Protein AF-A0A7S1A833-F1 (afdb_monomer)

Secondary structure (DSSP, 8-state):
----SEEEEEEEEHHHHTS--GGGSPPPHHHHGGGPEEEEEEHHHHHTTTTTTEEEEE---SSSS-S-SSSHHHHHHHHHHHH-TT--EEE-HHHHS--SS--HHHHHHHHHHTTTHHHHHHHSEEEE---TTGGG-HHHHHHHHHHT-----PPPPS--

Radius of gyration: 16.07 Å; Cα contacts (8 Å, |Δi|>4): 226; chains: 1; bounding box: 31×37×58 Å

Mean predicted aligned error: 5.63 Å

Solvent-accessible surface area (backbone atoms only — not comparable to full-atom values): 9385 Å² total; per-residue (Å²): 132,85,68,73,69,54,44,77,44,42,26,40,40,46,72,63,73,73,52,92,42,87,85,60,19,80,58,47,12,86,78,41,53,92,67,41,46,77,42,80,42,31,70,63,40,44,70,69,50,74,37,77,39,34,34,35,52,46,58,59,66,72,43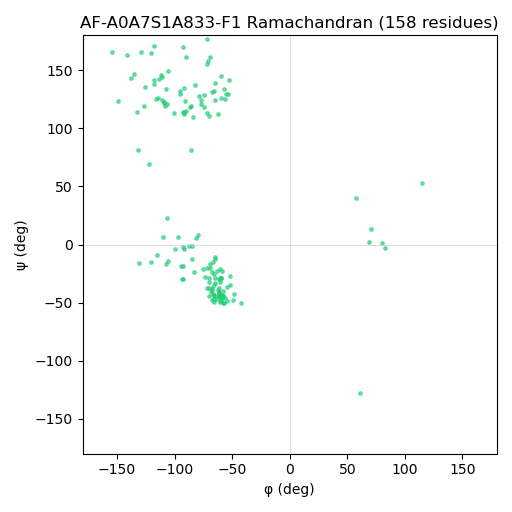,99,90,43,50,45,82,79,15,61,57,49,53,51,51,51,58,50,43,75,76,34,78,70,49,51,29,35,37,41,64,60,47,44,32,69,56,90,86,61,57,73,68,43,46,54,49,40,64,55,44,68,75,48,52,67,53,48,33,37,40,32,47,62,47,71,60,82,53,100,62,34,82,80,35,68,64,43,49,51,43,51,51,33,51,78,42,80,79,80,84,71,75,78,74,92,84,129

Sequence (160 aa):
VRLSDSMDVLLIPREVVFRDFPGGCLPRFQEIKEYLEVRNVTASDIVNQTFNDVVVVSHRWLSPDNPDVTGEQLAAIRSFLIKNEWVEFIWFDFCSLPQGERNLAETTYFHAALKFVNLLYLHAHVLILLDAKYQTRFWCLYETFLATHKFNGALVPEGS

Organism: Noctiluca scintillans (NCBI:txid2966)

pLDDT: mean 88.07, std 12.53, range [30.59, 98.25]

Structure (mmCIF, N/CA/C/O backbone):
data_AF-A0A7S1A833-F1
#
_entry.id   AF-A0A7S1A833-F1
#
loop_
_atom_site.group_PDB
_atom_site.id
_atom_site.type_symbol
_atom_site.label_atom_id
_atom_site.label_alt_id
_atom_site.label_comp_id
_atom_site.label_asym_id
_atom_site.label_entity_id
_atom_site.label_seq_id
_atom_site.pdbx_PDB_ins_code
_atom_site.Cartn_x
_atom_site.Cartn_y
_atom_site.Cartn_z
_atom_site.occupancy
_atom_site.B_iso_or_equiv
_atom_site.auth_seq_id
_atom_site.auth_comp_id
_atom_site.auth_asym_id
_atom_site.auth_atom_id
_atom_site.pdbx_PDB_model_num
ATOM 1 N N . VAL A 1 1 ? -0.355 18.014 21.329 1.00 34.16 1 VAL A N 1
ATOM 2 C CA . VAL A 1 1 ? -0.348 18.179 19.857 1.00 34.16 1 VAL A CA 1
ATOM 3 C C . VAL A 1 1 ? -1.617 17.525 19.344 1.00 34.16 1 VAL A C 1
ATOM 5 O O . VAL A 1 1 ? -1.740 16.322 19.516 1.00 34.16 1 VAL A O 1
ATOM 8 N N . ARG A 1 2 ? -2.605 18.289 18.861 1.00 30.59 2 ARG A N 1
ATOM 9 C CA . ARG A 1 2 ? -3.781 17.684 18.216 1.00 30.59 2 ARG A CA 1
ATOM 10 C C . ARG A 1 2 ? -3.301 17.151 16.867 1.00 30.59 2 ARG A C 1
ATOM 12 O O . ARG A 1 2 ? -2.830 17.940 16.051 1.00 30.59 2 ARG A O 1
ATOM 19 N N . LEU A 1 3 ? -3.300 15.830 16.699 1.00 43.34 3 LEU A N 1
ATOM 20 C CA . LEU A 1 3 ? -3.205 15.218 15.373 1.00 43.34 3 LEU A CA 1
ATOM 21 C C . LEU A 1 3 ? -4.317 15.848 14.520 1.00 43.34 3 LEU A C 1
ATOM 23 O O . LEU A 1 3 ? -5.381 16.147 15.059 1.00 43.34 3 LEU A O 1
ATOM 27 N N . SER A 1 4 ? -4.078 16.127 13.236 1.00 51.25 4 SER A N 1
ATOM 28 C CA . SER A 1 4 ? -5.212 16.401 12.351 1.00 51.25 4 SER A CA 1
ATOM 29 C C . SER A 1 4 ? -6.133 15.190 12.451 1.00 51.25 4 SER A C 1
ATOM 31 O O . SER A 1 4 ? -5.659 14.062 12.317 1.00 51.25 4 SER A O 1
ATOM 33 N N . ASP A 1 5 ? -7.404 15.414 12.778 1.00 68.56 5 ASP A N 1
ATOM 34 C CA . ASP A 1 5 ? -8.305 14.332 13.192 1.00 68.56 5 ASP A CA 1
ATOM 35 C C . ASP A 1 5 ? -8.577 13.317 12.071 1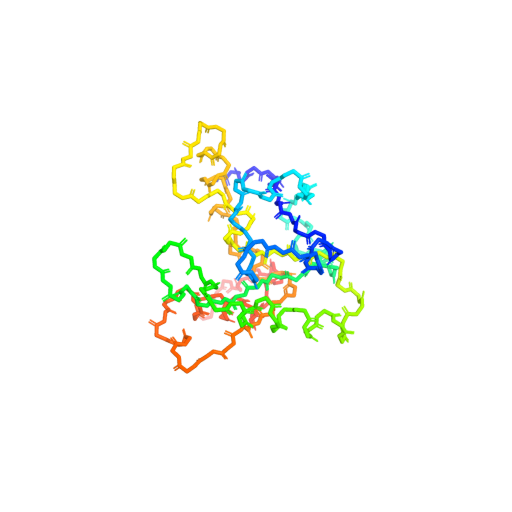.00 68.56 5 ASP A C 1
ATOM 37 O O . ASP A 1 5 ? -9.094 12.237 12.348 1.00 68.56 5 ASP A O 1
ATOM 41 N N . SER A 1 6 ? -8.171 13.621 10.833 1.00 75.56 6 SER A N 1
ATOM 42 C CA . SER A 1 6 ? -8.171 12.692 9.712 1.00 75.56 6 SER A CA 1
ATOM 43 C C . SER A 1 6 ? -6.959 12.829 8.786 1.00 75.56 6 SER A C 1
ATOM 45 O O . SER A 1 6 ? -6.231 13.830 8.802 1.00 75.56 6 SER A O 1
ATOM 47 N N . MET A 1 7 ? -6.751 11.793 7.975 1.00 84.31 7 MET A N 1
ATOM 48 C CA . MET A 1 7 ? -5.781 11.725 6.891 1.00 84.31 7 MET A CA 1
ATOM 49 C C . MET A 1 7 ? -6.404 11.052 5.669 1.00 84.31 7 MET A C 1
ATOM 51 O O . MET A 1 7 ? -7.098 10.049 5.788 1.00 84.31 7 MET A O 1
ATOM 55 N N . ASP A 1 8 ? -6.050 11.538 4.487 1.00 90.81 8 ASP A N 1
ATOM 56 C CA . ASP A 1 8 ? -6.352 10.859 3.233 1.00 90.81 8 ASP A CA 1
ATOM 57 C C . ASP A 1 8 ? -5.394 9.684 2.994 1.00 90.81 8 ASP A C 1
ATOM 59 O O . ASP A 1 8 ? -4.172 9.832 2.922 1.00 90.81 8 ASP A O 1
ATOM 63 N N . VAL A 1 9 ? -5.949 8.488 2.859 1.00 92.31 9 VAL A N 1
ATOM 64 C CA . VAL A 1 9 ? -5.225 7.272 2.499 1.00 92.31 9 VAL A CA 1
ATOM 65 C C . VAL A 1 9 ? -5.611 6.919 1.073 1.00 92.31 9 VAL A C 1
ATOM 67 O O . VAL A 1 9 ? -6.785 6.693 0.790 1.00 92.31 9 VAL A O 1
ATOM 70 N N . LEU A 1 10 ? -4.628 6.890 0.171 1.00 96.06 10 LEU A N 1
ATOM 71 C CA . LEU A 1 10 ? -4.852 6.462 -1.205 1.00 96.06 10 LEU A CA 1
ATOM 72 C C . LEU A 1 10 ? -4.710 4.946 -1.311 1.00 96.06 10 LEU A C 1
ATOM 74 O O . LEU A 1 10 ? -3.651 4.376 -1.031 1.00 96.06 10 LEU A O 1
ATOM 78 N N . LEU A 1 11 ? -5.802 4.305 -1.701 1.00 96.81 11 LEU A N 1
ATOM 79 C CA . LEU A 1 11 ? -5.958 2.863 -1.768 1.00 96.81 11 LEU A CA 1
ATOM 80 C C . LEU A 1 11 ? -6.068 2.414 -3.222 1.00 96.81 11 LEU A C 1
ATOM 82 O O . LEU A 1 11 ? -6.631 3.114 -4.059 1.00 96.81 11 LEU A O 1
ATOM 86 N N . ILE A 1 12 ? -5.530 1.235 -3.508 1.00 98.06 12 ILE A N 1
ATOM 87 C CA . ILE A 1 12 ? -5.649 0.560 -4.795 1.00 98.06 12 ILE A CA 1
ATOM 88 C C . ILE A 1 12 ? -6.905 -0.315 -4.728 1.00 98.06 12 ILE A C 1
ATOM 90 O O . ILE A 1 12 ? -6.919 -1.266 -3.938 1.00 98.06 12 ILE A O 1
ATOM 94 N N . PRO A 1 13 ? -7.944 -0.044 -5.533 1.00 98.06 13 PRO A N 1
ATOM 95 C CA . PRO A 1 13 ? -9.091 -0.935 -5.631 1.00 98.06 13 PRO A CA 1
ATOM 96 C C . PRO A 1 13 ? -8.674 -2.328 -6.107 1.00 98.06 13 PRO A C 1
ATOM 98 O O . PRO A 1 13 ? -7.765 -2.483 -6.934 1.00 98.06 13 PRO A O 1
ATOM 101 N N . ARG A 1 14 ? -9.342 -3.362 -5.598 1.00 97.81 14 ARG A N 1
ATOM 102 C CA . ARG A 1 14 ? -9.054 -4.768 -5.903 1.00 97.81 14 ARG A CA 1
ATOM 103 C C . ARG A 1 14 ? -8.939 -5.022 -7.404 1.00 97.81 14 ARG A C 1
ATOM 105 O O . ARG A 1 14 ? -7.996 -5.669 -7.850 1.00 97.81 14 ARG A O 1
ATOM 112 N N . GLU A 1 15 ? -9.881 -4.526 -8.194 1.00 97.31 15 GLU A N 1
ATOM 113 C CA . GLU A 1 15 ? -9.926 -4.719 -9.641 1.00 97.31 15 GLU A CA 1
ATOM 114 C C . GLU A 1 15 ? -8.747 -4.064 -10.365 1.00 97.31 15 GLU A C 1
ATOM 116 O O . GLU A 1 15 ? -8.303 -4.572 -11.395 1.00 97.31 15 GLU A O 1
ATOM 121 N N . VAL A 1 16 ? -8.191 -2.981 -9.815 1.00 97.38 16 VAL A N 1
ATOM 122 C CA . VAL A 1 16 ? -7.003 -2.322 -10.367 1.00 97.38 16 VAL A CA 1
ATOM 123 C C . VAL A 1 16 ? -5.784 -3.233 -10.228 1.00 97.38 16 VAL A C 1
ATOM 125 O O . VAL A 1 16 ? -5.009 -3.348 -11.173 1.00 97.38 16 VAL A O 1
ATOM 128 N N . VAL A 1 17 ? -5.657 -3.978 -9.125 1.00 96.81 17 VAL A N 1
ATOM 129 C CA . VAL A 1 17 ? -4.553 -4.934 -8.903 1.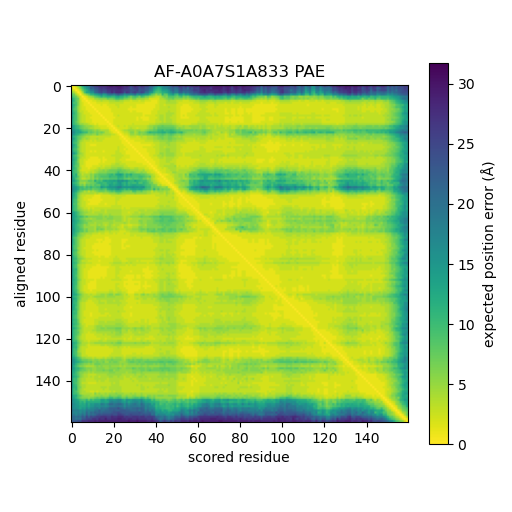00 96.81 17 VAL A CA 1
ATOM 130 C C . VAL A 1 17 ? -4.509 -6.036 -9.974 1.00 96.81 17 VAL A C 1
ATOM 132 O O . VAL A 1 17 ? -3.436 -6.547 -10.306 1.00 96.81 17 VAL A O 1
ATOM 135 N N . PHE A 1 18 ? -5.653 -6.401 -10.557 1.00 96.50 18 PHE A N 1
ATOM 136 C CA . PHE A 1 18 ? -5.750 -7.433 -11.596 1.00 96.50 18 PHE A CA 1
ATOM 137 C C . PHE A 1 18 ? -5.540 -6.917 -13.026 1.00 96.50 18 PHE A C 1
ATOM 139 O O . PHE A 1 18 ? -5.547 -7.721 -13.955 1.00 96.50 18 PHE A O 1
ATOM 146 N N . ARG A 1 19 ? -5.314 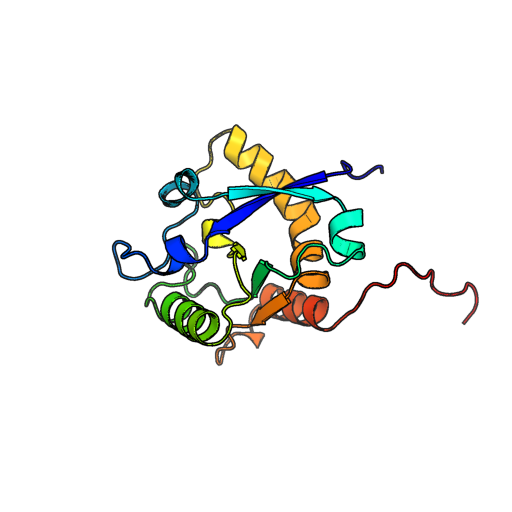-5.613 -13.224 1.00 95.12 19 ARG A N 1
ATOM 147 C CA . ARG A 1 19 ? -5.022 -5.053 -14.552 1.00 95.12 19 ARG A CA 1
ATOM 148 C C . ARG A 1 19 ? -3.627 -5.422 -15.037 1.00 95.12 19 ARG A C 1
ATOM 150 O O . ARG A 1 19 ? -2.714 -5.648 -14.247 1.00 95.12 19 ARG A O 1
ATOM 157 N N . ASP A 1 20 ? -3.444 -5.429 -16.347 1.00 92.44 20 ASP A N 1
ATOM 158 C CA . ASP A 1 20 ? -2.117 -5.583 -16.927 1.00 92.44 20 ASP A CA 1
ATOM 159 C C . ASP A 1 20 ? -1.349 -4.265 -16.835 1.00 92.44 20 ASP A C 1
ATOM 161 O O . ASP A 1 20 ? -1.802 -3.222 -17.312 1.00 92.44 20 ASP A O 1
ATOM 165 N N . PHE A 1 21 ? -0.173 -4.325 -16.215 1.00 88.31 21 PHE A N 1
ATOM 166 C CA . PHE A 1 21 ? 0.724 -3.189 -16.065 1.00 88.31 21 PHE A CA 1
ATOM 167 C C . PHE A 1 21 ? 1.980 -3.386 -16.918 1.00 88.31 21 PHE A C 1
ATOM 169 O O . PHE A 1 21 ? 2.477 -4.515 -17.031 1.00 88.31 21 PHE A O 1
ATOM 176 N N . PRO A 1 22 ? 2.533 -2.309 -17.505 1.00 84.50 22 PRO A N 1
ATOM 177 C CA . PRO A 1 22 ? 3.821 -2.374 -18.183 1.00 84.50 22 PRO A CA 1
ATOM 178 C C . PRO A 1 22 ? 4.898 -2.963 -17.262 1.00 84.50 22 PRO A C 1
ATOM 180 O O . PRO A 1 22 ? 5.051 -2.535 -16.124 1.00 84.50 22 PRO A O 1
ATOM 183 N N . GLY A 1 23 ? 5.636 -3.964 -17.748 1.00 82.62 23 GLY A N 1
ATOM 184 C CA . GLY A 1 23 ? 6.673 -4.646 -16.964 1.00 82.62 23 GLY A CA 1
ATOM 185 C C . GLY A 1 23 ? 6.167 -5.749 -16.027 1.00 82.62 23 GLY A C 1
ATOM 186 O O . GLY A 1 23 ? 6.986 -6.425 -15.417 1.00 82.62 23 GLY A O 1
ATOM 187 N N . GLY A 1 24 ? 4.850 -5.981 -15.941 1.00 86.62 24 GLY A N 1
ATOM 188 C CA . GLY A 1 24 ? 4.280 -7.064 -15.131 1.00 86.62 24 GLY A CA 1
ATOM 189 C C . GLY A 1 24 ? 4.376 -6.847 -13.617 1.00 86.62 24 GLY A C 1
ATOM 190 O O . GLY A 1 24 ? 4.145 -7.784 -12.858 1.00 86.62 24 GLY A O 1
ATOM 191 N N . CYS A 1 25 ? 4.693 -5.628 -13.180 1.00 91.44 25 CYS A N 1
ATOM 192 C CA . CYS A 1 25 ? 4.791 -5.217 -11.783 1.00 91.44 25 CYS A CA 1
ATOM 193 C C . CYS A 1 25 ? 3.816 -4.073 -11.485 1.00 91.44 25 CYS A C 1
ATOM 195 O O . CYS A 1 25 ? 3.302 -3.427 -12.400 1.00 91.44 25 CYS A O 1
ATOM 197 N N . LEU A 1 26 ? 3.567 -3.798 -10.203 1.00 90.06 26 LEU A N 1
ATOM 198 C CA . LEU A 1 26 ? 2.766 -2.633 -9.842 1.00 90.06 26 LEU A CA 1
ATOM 199 C C . LEU A 1 26 ? 3.501 -1.330 -10.216 1.00 90.06 26 LEU A C 1
ATOM 201 O O . LEU A 1 26 ? 4.679 -1.179 -9.886 1.00 90.06 26 LEU A O 1
ATOM 205 N N . PRO A 1 27 ? 2.826 -0.383 -10.884 1.00 93.44 27 PRO A N 1
ATOM 206 C CA . PRO A 1 27 ? 3.393 0.923 -11.210 1.00 93.44 27 PRO A CA 1
ATOM 207 C C . PRO A 1 27 ? 3.549 1.791 -9.956 1.00 93.44 27 PRO A C 1
ATOM 209 O O . PRO A 1 27 ? 2.848 1.614 -8.957 1.00 93.44 27 PRO A O 1
ATOM 212 N N . ARG A 1 28 ? 4.441 2.782 -10.014 1.00 95.25 28 ARG A N 1
ATOM 213 C CA . ARG A 1 28 ? 4.606 3.744 -8.913 1.00 95.25 28 ARG A CA 1
ATOM 214 C C . ARG A 1 28 ? 3.391 4.661 -8.792 1.00 95.25 28 ARG A C 1
ATOM 216 O O . ARG A 1 28 ? 2.668 4.882 -9.763 1.00 95.25 28 ARG A O 1
ATOM 223 N N . PHE A 1 29 ? 3.235 5.297 -7.634 1.00 96.38 29 PHE A N 1
ATOM 224 C CA . PHE A 1 29 ? 2.143 6.232 -7.346 1.00 96.38 29 PHE A CA 1
ATOM 225 C C . PHE A 1 29 ? 1.808 7.200 -8.485 1.00 96.38 29 PHE A C 1
ATOM 227 O O . PHE A 1 29 ? 0.654 7.301 -8.889 1.00 96.38 29 PHE A O 1
ATOM 234 N N . GLN A 1 30 ? 2.799 7.897 -9.048 1.00 95.81 30 GLN A N 1
ATOM 235 C CA . GLN A 1 30 ? 2.537 8.912 -10.073 1.00 95.81 30 GLN A CA 1
ATOM 236 C C . GLN A 1 30 ? 1.916 8.353 -11.361 1.00 95.81 30 GLN A C 1
ATOM 238 O O . GLN A 1 30 ? 1.275 9.115 -12.080 1.00 95.81 30 GLN A O 1
ATOM 243 N N . GLU A 1 31 ? 2.100 7.064 -11.640 1.00 95.06 31 GLU A N 1
ATOM 244 C CA . GLU A 1 31 ? 1.602 6.371 -12.835 1.00 95.06 31 GLU A CA 1
ATOM 245 C C . GLU A 1 31 ? 0.234 5.713 -12.609 1.00 95.06 31 GLU A C 1
ATOM 247 O O . GLU A 1 31 ? -0.463 5.406 -13.571 1.00 95.06 31 GLU A O 1
ATOM 252 N N . ILE A 1 32 ? -0.159 5.501 -11.348 1.00 95.50 32 ILE A N 1
ATOM 253 C CA . ILE A 1 32 ? -1.413 4.824 -10.980 1.00 95.50 32 ILE A CA 1
ATOM 254 C C . ILE A 1 32 ? -2.406 5.724 -10.249 1.00 95.50 32 ILE A C 1
ATOM 256 O O . ILE A 1 32 ? -3.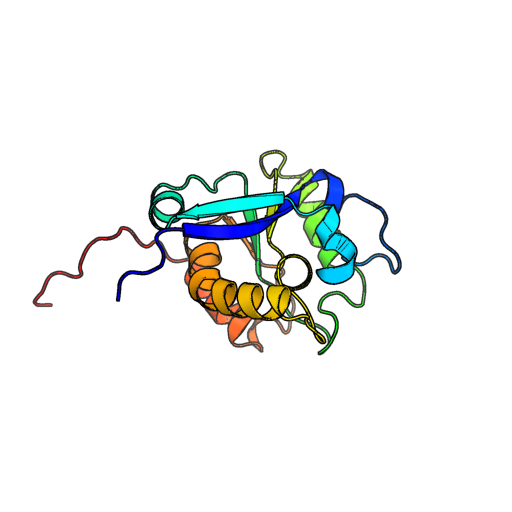553 5.333 -10.077 1.00 95.50 32 ILE A O 1
ATOM 260 N N . LYS A 1 33 ? -2.005 6.936 -9.845 1.00 95.31 33 LYS A N 1
ATOM 261 C CA . LYS A 1 33 ? -2.801 7.850 -9.005 1.00 95.31 33 LYS A CA 1
ATOM 262 C C . LYS A 1 33 ? -4.220 8.131 -9.497 1.00 95.31 33 LYS A C 1
ATOM 264 O O . LYS A 1 33 ? -5.081 8.427 -8.683 1.00 95.31 33 LYS A O 1
ATOM 269 N N . GLU A 1 34 ? -4.471 8.033 -10.799 1.00 95.75 34 GLU A N 1
ATOM 270 C CA . GLU A 1 34 ? -5.800 8.223 -11.404 1.00 95.75 34 GLU A CA 1
ATOM 271 C C . GLU A 1 34 ? -6.769 7.068 -11.102 1.00 95.75 34 GLU A C 1
ATOM 273 O O . GLU A 1 34 ? -7.980 7.240 -11.194 1.00 95.75 34 GLU A O 1
ATOM 278 N N . TYR A 1 35 ? -6.236 5.905 -10.726 1.00 96.56 35 TYR A N 1
ATOM 279 C CA . TYR A 1 35 ? -6.993 4.721 -10.324 1.00 96.56 35 TYR A CA 1
ATOM 280 C C . TYR A 1 35 ? -7.084 4.554 -8.806 1.00 96.56 35 TYR A C 1
ATOM 282 O O . TYR A 1 35 ? -7.705 3.601 -8.345 1.00 96.56 35 TYR A O 1
ATOM 290 N N . LEU A 1 36 ? -6.421 5.419 -8.034 1.00 97.12 36 LEU A N 1
ATOM 291 C CA . LEU A 1 36 ? -6.428 5.324 -6.582 1.00 97.12 36 LEU A CA 1
ATOM 292 C C . LEU A 1 36 ? -7.689 5.964 -6.018 1.00 97.12 36 LEU A C 1
ATOM 294 O O . LEU A 1 36 ? -8.070 7.071 -6.401 1.00 97.12 36 LEU A O 1
ATOM 298 N N . GLU A 1 37 ? -8.284 5.292 -5.044 1.00 97.00 37 GLU A N 1
ATOM 299 C CA . GLU A 1 37 ? -9.397 5.837 -4.287 1.00 97.00 37 GLU A CA 1
ATOM 300 C C . GLU A 1 37 ? -8.899 6.482 -3.002 1.00 97.00 37 GLU A C 1
ATOM 302 O O . GLU A 1 37 ? -8.102 5.914 -2.251 1.00 97.00 37 GLU A O 1
ATOM 307 N N . VAL A 1 38 ? -9.374 7.698 -2.753 1.00 94.62 38 VAL A N 1
ATOM 308 C CA . VAL A 1 38 ? -9.070 8.425 -1.527 1.00 94.62 38 VAL A CA 1
ATOM 309 C C . VAL A 1 38 ? -10.070 8.008 -0.462 1.00 94.62 38 VAL A C 1
ATOM 311 O O . VAL A 1 38 ? -11.267 8.260 -0.594 1.00 94.62 38 VAL A O 1
ATOM 314 N N . ARG A 1 39 ? -9.574 7.433 0.631 1.00 91.12 39 ARG A N 1
ATOM 315 C CA . ARG A 1 39 ? -10.362 7.205 1.840 1.00 91.12 39 ARG A CA 1
ATOM 316 C C . ARG A 1 39 ? -9.874 8.144 2.929 1.00 91.12 39 ARG A C 1
ATOM 318 O O . ARG A 1 39 ? -8.698 8.125 3.278 1.00 91.12 39 ARG A O 1
ATOM 325 N N . ASN A 1 40 ? -10.768 8.968 3.463 1.00 88.69 40 ASN A N 1
ATOM 326 C CA . ASN A 1 40 ? -10.446 9.785 4.624 1.00 88.69 40 ASN A CA 1
ATOM 327 C C . ASN A 1 40 ? -10.521 8.914 5.883 1.00 88.69 40 ASN A C 1
ATOM 329 O O . ASN A 1 40 ? -11.509 8.216 6.098 1.00 88.69 40 ASN A O 1
ATOM 333 N N . VAL A 1 41 ? -9.458 8.926 6.679 1.00 82.38 41 VAL A N 1
ATOM 334 C CA . VAL A 1 41 ? -9.256 8.019 7.808 1.00 82.38 41 VAL A CA 1
ATOM 335 C C . VAL A 1 41 ? -8.974 8.818 9.054 1.00 82.38 41 VAL A C 1
ATOM 337 O O . VAL A 1 41 ? -7.973 9.530 9.124 1.00 82.38 41 VAL A O 1
ATOM 340 N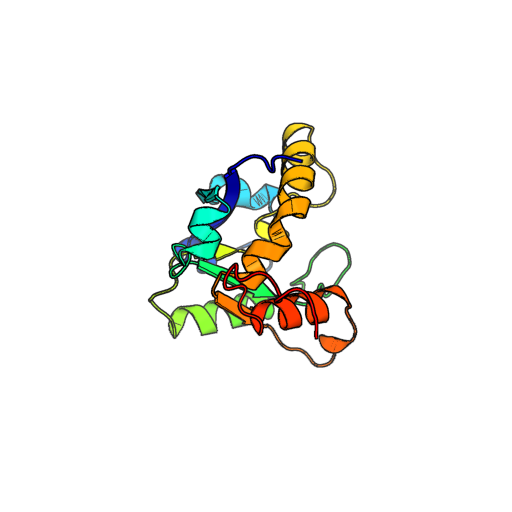 N . THR A 1 42 ? -9.830 8.678 10.057 1.00 80.19 42 THR A N 1
ATOM 341 C CA . THR A 1 42 ? -9.581 9.240 11.381 1.00 80.19 42 THR A CA 1
ATOM 342 C C . THR A 1 42 ? -8.844 8.247 12.276 1.00 80.19 42 THR A C 1
ATOM 344 O O . THR A 1 42 ? -8.873 7.032 12.069 1.00 80.19 42 THR A O 1
ATOM 347 N N . ALA A 1 43 ? -8.223 8.743 13.347 1.00 70.88 43 ALA A N 1
ATOM 348 C CA . ALA A 1 43 ? -7.706 7.863 14.398 1.00 70.88 43 ALA A CA 1
ATOM 349 C C . ALA A 1 43 ? -8.826 7.008 15.033 1.00 70.88 43 ALA A C 1
ATOM 351 O O . ALA A 1 43 ? -8.576 5.890 15.476 1.00 70.88 43 ALA A O 1
ATOM 352 N N . SER A 1 44 ? -10.066 7.510 15.047 1.00 73.06 44 SER A N 1
ATOM 353 C CA . SER A 1 44 ? -11.221 6.760 15.544 1.00 73.06 44 SER A CA 1
ATOM 354 C C . SER A 1 44 ? -11.632 5.626 14.606 1.00 73.06 44 SER A C 1
ATOM 356 O O . SER A 1 44 ? -12.013 4.572 15.099 1.00 73.06 44 SER A O 1
ATOM 358 N N . ASP A 1 45 ? -11.557 5.813 13.289 1.00 75.38 45 ASP A N 1
ATOM 359 C CA . ASP A 1 45 ? -11.873 4.782 12.283 1.00 75.38 45 ASP A CA 1
ATOM 360 C C . ASP A 1 45 ? -10.944 3.573 12.418 1.00 75.38 45 ASP A C 1
ATOM 362 O O . ASP A 1 45 ? -11.363 2.416 12.477 1.00 75.38 45 ASP A O 1
ATOM 366 N N . ILE A 1 46 ? -9.667 3.891 12.590 1.00 68.31 46 ILE A N 1
ATOM 367 C CA . ILE A 1 46 ? -8.573 2.973 12.881 1.00 68.31 46 ILE A CA 1
ATOM 368 C C . ILE A 1 46 ? -8.854 2.177 14.174 1.00 68.31 46 ILE A C 1
ATOM 370 O O . ILE A 1 46 ? -8.818 0.946 14.172 1.00 68.31 46 ILE A O 1
ATOM 374 N N . VAL A 1 47 ? -9.218 2.844 15.276 1.00 67.81 47 VAL A N 1
ATOM 375 C CA . VAL A 1 47 ? -9.541 2.170 16.553 1.00 67.81 47 VAL A CA 1
ATOM 376 C C . VAL A 1 47 ? -10.821 1.330 16.467 1.00 67.81 47 VAL A C 1
ATOM 378 O O . VAL A 1 47 ? -10.867 0.228 17.014 1.00 67.81 47 VAL A O 1
ATOM 381 N N . ASN A 1 48 ? -11.841 1.817 15.762 1.00 71.50 48 ASN A N 1
ATOM 382 C CA . ASN A 1 48 ? -13.148 1.168 15.643 1.00 71.50 48 ASN A CA 1
ATOM 383 C C . ASN A 1 48 ? -13.186 0.048 14.590 1.00 71.50 48 ASN A C 1
ATOM 385 O O . ASN A 1 48 ? -14.256 -0.506 14.346 1.00 71.50 48 ASN A O 1
ATOM 389 N N . GLN A 1 49 ? -12.042 -0.302 13.988 1.00 67.56 49 GLN A N 1
ATOM 390 C CA . GLN A 1 49 ? -11.920 -1.359 12.978 1.00 67.56 49 GLN A CA 1
ATOM 391 C C . GLN A 1 49 ? -12.830 -1.126 11.763 1.00 67.56 49 GLN A C 1
ATOM 393 O O . GLN A 1 49 ? -13.409 -2.062 11.220 1.00 67.56 49 GLN A O 1
ATOM 398 N N . THR A 1 50 ? -12.967 0.116 11.295 1.00 74.44 50 THR A N 1
ATOM 399 C CA . THR A 1 50 ? -13.727 0.403 10.061 1.00 74.44 50 THR A CA 1
ATOM 400 C C . THR A 1 50 ? -12.917 0.124 8.785 1.00 74.44 50 THR A C 1
ATOM 402 O O . THR A 1 50 ? -13.366 0.426 7.686 1.00 74.44 50 THR A O 1
ATOM 405 N N . PHE A 1 51 ? -11.737 -0.492 8.929 1.00 82.19 51 PHE A N 1
ATOM 406 C CA . PHE A 1 51 ? -10.765 -0.819 7.877 1.00 82.19 51 PHE A CA 1
ATOM 407 C C . PHE A 1 51 ? -10.719 -2.319 7.522 1.00 82.19 51 PHE A C 1
ATOM 409 O O . PHE A 1 51 ? -9.715 -2.815 7.014 1.00 82.19 51 PHE A O 1
ATOM 416 N N . ASN A 1 52 ? -11.796 -3.060 7.802 1.00 88.44 52 ASN A N 1
ATOM 417 C CA . ASN A 1 52 ? -11.836 -4.519 7.632 1.00 88.44 52 ASN A CA 1
ATOM 418 C C . ASN A 1 52 ? -11.821 -4.981 6.166 1.00 88.44 52 ASN A C 1
ATOM 420 O O . ASN A 1 52 ? -11.549 -6.144 5.914 1.00 88.44 52 ASN A O 1
ATOM 424 N N . ASP A 1 53 ? -12.117 -4.102 5.212 1.00 93.69 53 ASP A N 1
ATOM 425 C CA . ASP A 1 53 ? -12.081 -4.347 3.764 1.00 93.69 53 ASP A CA 1
ATOM 426 C C . ASP A 1 53 ? -10.725 -3.976 3.127 1.00 93.69 53 ASP A C 1
ATOM 428 O O . ASP A 1 53 ? -10.510 -4.192 1.930 1.00 93.69 53 ASP A O 1
ATOM 432 N N . VAL A 1 54 ? -9.801 -3.423 3.923 1.00 94.50 54 VAL A N 1
ATOM 433 C CA . VAL A 1 54 ? -8.488 -2.942 3.482 1.00 94.50 54 VAL A CA 1
ATOM 434 C C . VAL A 1 54 ? -7.382 -3.871 3.963 1.00 94.50 54 VAL A C 1
ATOM 436 O O . VAL A 1 54 ? -7.294 -4.215 5.144 1.00 94.50 54 VAL A O 1
ATOM 439 N N . VAL A 1 55 ? -6.469 -4.207 3.052 1.00 96.69 55 VAL A N 1
ATOM 440 C CA . VAL A 1 55 ? -5.226 -4.910 3.374 1.00 96.69 55 VAL A CA 1
ATOM 441 C C . VAL A 1 55 ? -4.018 -4.023 3.104 1.00 96.69 55 VAL A C 1
ATOM 443 O O . VAL A 1 55 ? -3.827 -3.513 2.004 1.00 96.69 55 VAL A O 1
ATOM 446 N N . VAL A 1 56 ? -3.171 -3.871 4.114 1.00 95.94 56 VAL A N 1
ATOM 447 C CA . VAL A 1 56 ? -1.897 -3.152 4.049 1.00 95.94 56 VAL A CA 1
ATOM 448 C C . VAL A 1 56 ? -0.791 -4.167 3.791 1.00 95.94 56 VAL A C 1
ATOM 450 O O . VAL A 1 56 ? -0.707 -5.191 4.468 1.00 95.94 56 VAL A O 1
ATOM 453 N N . VAL A 1 57 ? 0.061 -3.917 2.803 1.00 97.44 57 VAL A N 1
ATOM 454 C CA . VAL A 1 57 ? 1.096 -4.876 2.401 1.00 97.44 57 VAL A CA 1
ATOM 455 C C . VAL A 1 57 ? 2.445 -4.475 2.978 1.00 97.44 57 VAL A C 1
ATOM 457 O O . VAL A 1 57 ? 3.042 -3.491 2.547 1.00 97.44 57 VAL A O 1
ATOM 460 N N . SER A 1 58 ? 2.957 -5.287 3.898 1.00 96.56 58 SER A N 1
ATOM 461 C CA . SER A 1 58 ? 4.324 -5.161 4.397 1.00 96.56 58 SER A CA 1
ATOM 462 C C . SER A 1 58 ? 5.256 -6.018 3.546 1.00 96.56 58 SER A C 1
ATOM 464 O O . SER A 1 58 ? 5.035 -7.221 3.357 1.00 96.56 58 SER A O 1
ATOM 466 N N . HIS A 1 59 ? 6.282 -5.391 2.979 1.00 94.75 59 HIS A N 1
ATOM 467 C CA . HIS A 1 59 ? 7.150 -6.033 2.003 1.00 94.75 59 HIS A CA 1
ATOM 468 C C . HIS A 1 59 ? 8.541 -5.404 1.954 1.00 94.75 59 HIS A C 1
ATOM 470 O O . HIS A 1 59 ? 8.798 -4.314 2.465 1.00 94.75 59 HIS A O 1
ATOM 476 N N . ARG A 1 60 ? 9.472 -6.108 1.308 1.00 93.12 60 ARG A N 1
ATOM 477 C CA . ARG A 1 60 ? 10.834 -5.621 1.113 1.00 93.12 60 ARG A CA 1
ATOM 478 C C . ARG A 1 60 ? 10.962 -4.874 -0.208 1.00 93.12 60 ARG A C 1
ATOM 480 O O . ARG A 1 60 ? 10.632 -5.400 -1.265 1.00 93.12 60 ARG A O 1
ATOM 487 N N . TRP A 1 61 ? 11.619 -3.720 -0.162 1.00 91.12 61 TRP A N 1
ATOM 488 C CA . TRP A 1 61 ? 12.127 -3.070 -1.366 1.00 91.12 61 TRP A CA 1
ATOM 489 C C . TRP A 1 61 ? 13.311 -3.856 -1.950 1.00 91.12 61 TRP A C 1
ATOM 491 O O . TRP A 1 61 ? 14.384 -3.926 -1.323 1.00 91.12 61 TRP A O 1
ATOM 501 N N . LEU A 1 62 ? 13.105 -4.484 -3.118 1.00 87.88 62 LEU A N 1
ATOM 502 C CA . LEU A 1 62 ? 14.113 -5.289 -3.818 1.00 87.88 62 LEU A CA 1
ATOM 503 C C . LEU A 1 62 ? 15.242 -4.429 -4.404 1.00 87.88 62 LEU A C 1
ATOM 505 O O . LEU A 1 62 ? 16.404 -4.833 -4.320 1.00 87.88 62 LEU A O 1
ATOM 509 N N . SER A 1 63 ? 14.916 -3.242 -4.917 1.00 87.44 63 SER A N 1
ATOM 510 C CA . SER A 1 63 ? 15.867 -2.218 -5.370 1.00 87.44 63 SER A CA 1
ATOM 511 C C . SER A 1 63 ? 15.543 -0.852 -4.740 1.00 87.44 63 SER A C 1
ATOM 513 O O . SER A 1 63 ? 14.463 -0.710 -4.168 1.00 87.44 63 SER A O 1
ATOM 515 N N . PRO A 1 64 ? 16.448 0.146 -4.799 1.00 85.69 64 PRO A N 1
ATOM 516 C CA . PRO A 1 64 ? 16.183 1.484 -4.260 1.00 85.69 64 PRO A CA 1
ATOM 517 C C . PRO A 1 64 ? 15.004 2.215 -4.915 1.00 85.69 64 PRO A C 1
ATOM 519 O O . PRO A 1 64 ? 14.355 3.006 -4.242 1.00 85.69 64 PRO A O 1
ATOM 522 N N . ASP A 1 65 ? 14.728 1.935 -6.192 1.00 86.56 65 ASP A N 1
ATOM 523 C CA . ASP A 1 65 ? 13.753 2.689 -6.994 1.00 86.56 65 ASP A CA 1
ATOM 524 C C . ASP A 1 65 ? 12.456 1.916 -7.270 1.00 86.56 65 ASP A C 1
ATOM 526 O O . ASP A 1 65 ? 11.459 2.507 -7.674 1.00 86.56 65 ASP A O 1
ATOM 530 N N . ASN A 1 66 ? 12.462 0.593 -7.079 1.00 86.25 66 ASN A N 1
ATOM 531 C CA . ASN A 1 66 ? 11.308 -0.270 -7.316 1.00 86.25 66 ASN A CA 1
ATOM 532 C C . ASN A 1 66 ? 11.324 -1.471 -6.347 1.00 86.25 66 ASN A C 1
ATOM 534 O O . ASN A 1 66 ? 12.314 -2.226 -6.323 1.00 86.25 66 ASN A O 1
ATOM 538 N N . PRO A 1 67 ? 10.257 -1.683 -5.552 1.00 89.75 67 PRO A N 1
ATOM 539 C CA . PRO A 1 67 ? 10.162 -2.833 -4.671 1.00 89.75 67 PRO A CA 1
ATOM 540 C C . PRO A 1 67 ? 9.890 -4.145 -5.404 1.00 89.75 67 PRO A C 1
ATOM 542 O O . PRO A 1 67 ? 10.338 -5.171 -4.913 1.00 89.75 67 PRO A O 1
ATOM 545 N N . ASP A 1 68 ? 9.234 -4.143 -6.563 1.00 89.50 68 ASP A N 1
ATOM 546 C CA . ASP A 1 68 ? 8.811 -5.349 -7.281 1.00 89.50 68 ASP A CA 1
ATOM 547 C C . ASP A 1 68 ? 9.395 -5.392 -8.699 1.00 89.50 68 ASP A C 1
ATOM 549 O O . ASP A 1 68 ? 8.706 -5.243 -9.701 1.00 89.50 68 ASP A O 1
ATOM 553 N N . VAL A 1 69 ? 10.712 -5.589 -8.786 1.00 87.31 69 VAL A N 1
ATOM 554 C CA . VAL A 1 69 ? 11.444 -5.623 -10.067 1.00 87.31 69 VAL A CA 1
ATOM 555 C C . VAL A 1 69 ? 11.066 -6.846 -10.921 1.00 87.31 69 VAL A C 1
ATOM 557 O O . VAL A 1 69 ? 11.249 -6.830 -12.135 1.00 87.31 69 VAL A O 1
ATOM 560 N N . THR A 1 70 ? 10.569 -7.918 -10.297 1.00 89.25 70 THR A N 1
ATOM 561 C CA . THR A 1 70 ? 10.287 -9.209 -10.948 1.00 89.25 70 THR A CA 1
ATOM 562 C C . THR A 1 70 ? 8.797 -9.481 -11.166 1.00 89.25 70 THR A C 1
ATOM 564 O O . THR A 1 70 ? 8.469 -10.399 -11.915 1.00 89.25 70 THR A O 1
ATOM 567 N N . GLY A 1 71 ? 7.897 -8.725 -10.527 1.00 92.75 71 GLY A N 1
ATOM 568 C CA . GLY A 1 71 ? 6.452 -8.988 -10.534 1.00 92.75 71 GLY A CA 1
ATOM 569 C C . GLY A 1 71 ? 6.015 -10.076 -9.541 1.00 92.75 71 GLY A C 1
ATOM 570 O O . GLY A 1 71 ? 4.833 -10.423 -9.470 1.00 92.75 71 GLY A O 1
ATOM 571 N N . GLU A 1 72 ? 6.949 -10.644 -8.772 1.00 93.75 72 GLU A N 1
ATOM 572 C CA . GLU A 1 72 ? 6.660 -11.701 -7.799 1.00 93.75 72 GLU A CA 1
ATOM 573 C C . GLU A 1 72 ? 5.772 -11.192 -6.660 1.00 93.75 72 GLU A C 1
ATOM 575 O O . GLU A 1 72 ? 4.902 -11.929 -6.186 1.00 93.75 72 GLU A O 1
ATOM 580 N N . GLN A 1 73 ? 5.938 -9.931 -6.243 1.00 94.75 73 GLN A N 1
ATOM 581 C CA . GLN A 1 73 ? 5.102 -9.364 -5.184 1.00 94.75 73 GLN A CA 1
ATOM 582 C C . GLN A 1 73 ? 3.673 -9.145 -5.676 1.00 94.75 73 GLN A C 1
ATOM 584 O O . GLN A 1 73 ? 2.730 -9.558 -4.999 1.00 94.75 73 GLN A O 1
ATOM 589 N N . LEU A 1 74 ? 3.492 -8.595 -6.882 1.00 96.12 74 LEU A N 1
ATOM 590 C CA . LEU A 1 74 ? 2.174 -8.489 -7.509 1.00 96.12 74 LEU A CA 1
ATOM 591 C C . LEU A 1 74 ? 1.510 -9.867 -7.669 1.00 96.12 74 LEU A C 1
ATOM 593 O O . LEU A 1 74 ? 0.328 -10.026 -7.354 1.00 96.12 74 LEU A O 1
ATOM 597 N N . ALA A 1 75 ? 2.254 -10.887 -8.103 1.00 96.12 75 ALA A N 1
ATOM 598 C CA . ALA A 1 75 ? 1.731 -12.248 -8.219 1.00 96.12 75 ALA A CA 1
ATOM 599 C C . ALA A 1 75 ? 1.280 -12.822 -6.861 1.00 96.12 75 ALA A C 1
ATOM 601 O O . ALA A 1 75 ? 0.215 -13.448 -6.770 1.00 96.12 75 ALA A O 1
ATOM 602 N N . ALA A 1 76 ? 2.048 -12.579 -5.795 1.00 96.69 76 ALA A N 1
ATOM 603 C CA . ALA A 1 76 ? 1.696 -12.989 -4.438 1.00 96.69 76 ALA A CA 1
ATOM 604 C C . ALA A 1 76 ? 0.443 -12.259 -3.926 1.00 96.69 76 ALA A C 1
ATOM 606 O O . ALA A 1 76 ? -0.472 -12.902 -3.404 1.00 96.69 76 ALA A O 1
ATOM 607 N N . ILE A 1 77 ? 0.358 -10.944 -4.148 1.00 97.56 77 ILE A N 1
ATOM 608 C CA . ILE A 1 77 ? -0.806 -10.124 -3.796 1.00 97.56 77 ILE A CA 1
ATOM 609 C C . ILE A 1 77 ? -2.059 -10.635 -4.519 1.00 97.56 77 ILE A C 1
ATOM 611 O O . ILE A 1 77 ? -3.075 -10.894 -3.877 1.00 97.56 77 ILE A O 1
ATOM 615 N N . ARG A 1 78 ? -1.994 -10.867 -5.836 1.00 97.75 78 ARG A N 1
ATOM 616 C CA . ARG A 1 78 ? -3.115 -11.431 -6.614 1.00 97.75 78 ARG A CA 1
ATOM 617 C C . ARG A 1 78 ? -3.550 -12.792 -6.084 1.00 97.75 78 ARG A C 1
ATOM 619 O O . ARG A 1 78 ? -4.742 -13.034 -5.910 1.00 97.75 78 ARG A O 1
ATOM 626 N N . SER A 1 79 ? -2.590 -13.666 -5.791 1.00 97.88 79 SER A N 1
ATOM 627 C CA . SER A 1 79 ? -2.858 -15.000 -5.240 1.00 97.88 79 SER A CA 1
ATOM 628 C C . SER A 1 79 ? -3.552 -14.934 -3.879 1.00 97.88 79 SER A C 1
ATOM 630 O O . SER A 1 79 ? -4.427 -15.754 -3.591 1.00 97.88 79 SER A O 1
ATOM 632 N N . PHE A 1 80 ? -3.179 -13.964 -3.042 1.00 98.25 80 PHE A N 1
ATOM 633 C CA . PHE A 1 80 ? -3.850 -13.693 -1.777 1.00 98.25 80 PHE A CA 1
ATOM 634 C C . PHE A 1 80 ? -5.269 -13.157 -1.998 1.00 98.25 80 PHE A C 1
ATOM 636 O O . PHE A 1 80 ? -6.207 -13.689 -1.405 1.00 98.25 80 PHE A O 1
ATOM 643 N N . LEU A 1 81 ? -5.443 -12.174 -2.886 1.00 98.00 81 LEU A N 1
ATOM 644 C CA . LEU A 1 81 ? -6.743 -11.582 -3.197 1.00 98.00 81 LEU A CA 1
ATOM 645 C C . LEU A 1 81 ? -7.732 -12.624 -3.723 1.00 98.00 81 LEU A C 1
ATOM 647 O O . LEU A 1 81 ? -8.860 -12.669 -3.245 1.00 98.00 81 LEU A O 1
ATOM 651 N N . ILE A 1 82 ? -7.323 -13.511 -4.636 1.00 98.06 82 ILE A N 1
ATOM 652 C CA . ILE A 1 82 ? -8.181 -14.593 -5.162 1.00 98.06 82 ILE A CA 1
ATOM 653 C C . ILE A 1 82 ? -8.769 -15.454 -4.033 1.00 98.06 82 ILE A C 1
ATOM 655 O O . ILE A 1 82 ? -9.913 -15.881 -4.119 1.00 98.06 82 ILE A O 1
ATOM 659 N N . LYS A 1 83 ? -8.007 -15.691 -2.961 1.00 97.75 83 LYS A N 1
ATOM 660 C CA . LYS A 1 83 ? -8.446 -16.497 -1.809 1.00 97.75 83 LYS A CA 1
ATOM 661 C C . LYS A 1 83 ? -9.248 -15.699 -0.776 1.00 97.75 83 LYS A C 1
ATOM 663 O O . LYS A 1 83 ? -9.826 -16.297 0.125 1.00 97.75 83 LYS A O 1
ATOM 668 N N . ASN A 1 84 ? -9.247 -14.372 -0.876 1.00 97.81 84 ASN A N 1
ATOM 669 C CA . ASN A 1 84 ? -9.813 -13.451 0.103 1.00 97.81 84 ASN A CA 1
ATOM 670 C C . ASN A 1 84 ? -10.686 -12.416 -0.616 1.00 97.81 84 ASN A C 1
ATOM 672 O O . ASN A 1 84 ? -10.252 -11.304 -0.918 1.00 97.81 84 ASN A O 1
ATOM 676 N N . GLU A 1 85 ? -11.921 -12.804 -0.928 1.00 96.50 85 GLU A N 1
ATOM 677 C CA . GLU A 1 85 ? -12.887 -11.955 -1.642 1.00 96.50 85 GLU A CA 1
ATOM 678 C C . GLU A 1 85 ? -13.384 -10.765 -0.811 1.00 96.50 85 GLU A C 1
ATOM 680 O O . GLU A 1 85 ? -13.816 -9.776 -1.386 1.00 96.50 85 GLU A O 1
ATOM 685 N N . TRP A 1 86 ? -13.257 -10.826 0.520 1.00 96.31 86 TRP A N 1
ATOM 686 C CA . TRP A 1 86 ? -13.602 -9.730 1.436 1.00 96.31 86 TRP A CA 1
ATOM 687 C C . TRP A 1 86 ? -12.692 -8.500 1.298 1.00 96.31 86 TRP A C 1
ATOM 689 O O . TRP A 1 86 ? -13.020 -7.437 1.814 1.00 96.31 86 TRP A O 1
ATOM 699 N N . VAL A 1 87 ? -11.539 -8.646 0.637 1.00 97.88 87 VAL A N 1
ATOM 700 C CA . VAL A 1 87 ? -10.581 -7.556 0.436 1.00 97.88 87 VAL A CA 1
ATOM 701 C C . VAL A 1 87 ? -11.001 -6.742 -0.778 1.00 97.88 87 VAL A C 1
ATOM 703 O O . VAL A 1 87 ? -10.861 -7.211 -1.914 1.00 97.88 87 VAL A O 1
ATOM 706 N N . GLU A 1 88 ? -11.458 -5.520 -0.528 1.00 97.44 88 GLU A N 1
ATOM 707 C CA . GLU A 1 88 ? -11.862 -4.555 -1.554 1.00 97.44 88 GLU A CA 1
ATOM 708 C C . GLU A 1 88 ? -10.716 -3.612 -1.928 1.00 97.44 88 GLU A C 1
ATOM 710 O O . GLU A 1 88 ? -10.611 -3.191 -3.079 1.00 97.44 88 GLU A O 1
ATOM 715 N N . PHE A 1 89 ? -9.810 -3.334 -0.987 1.00 97.50 89 PHE A N 1
ATOM 716 C CA . PHE A 1 89 ? -8.748 -2.352 -1.174 1.00 97.50 89 PHE A CA 1
ATOM 717 C C . PHE A 1 89 ? -7.395 -2.844 -0.684 1.00 97.50 89 PHE A C 1
ATOM 719 O O . PHE A 1 89 ? -7.277 -3.546 0.323 1.00 97.50 89 PHE A O 1
ATOM 726 N N . ILE A 1 90 ? -6.349 -2.400 -1.375 1.00 97.69 90 ILE A N 1
ATOM 727 C CA . ILE A 1 90 ? -4.963 -2.606 -0.975 1.00 97.69 90 ILE A CA 1
ATOM 728 C C . ILE A 1 90 ? -4.275 -1.272 -0.724 1.00 97.69 90 ILE A C 1
ATOM 730 O O . ILE A 1 90 ? -4.397 -0.333 -1.506 1.00 97.69 90 ILE A O 1
ATOM 734 N N . TRP A 1 91 ? -3.478 -1.219 0.337 1.00 96.94 91 TRP A N 1
ATOM 735 C CA . TRP A 1 91 ? -2.459 -0.197 0.512 1.00 96.94 91 TRP A CA 1
ATOM 736 C C . TRP A 1 91 ? -1.073 -0.812 0.295 1.00 96.94 91 TRP A C 1
ATOM 738 O O . TRP A 1 91 ? -0.685 -1.755 0.990 1.00 96.94 91 TRP A O 1
ATOM 748 N N . PHE A 1 92 ? -0.331 -0.282 -0.676 1.00 96.88 92 PHE A N 1
ATOM 749 C CA . PHE A 1 92 ? 1.027 -0.708 -1.021 1.00 96.88 92 PHE A CA 1
ATOM 750 C C . PHE A 1 92 ? 1.881 0.551 -1.151 1.00 96.88 92 PHE A C 1
ATOM 752 O O . PHE A 1 92 ? 1.613 1.367 -2.032 1.00 96.88 92 PHE A O 1
ATOM 759 N N . ASP A 1 93 ? 2.862 0.744 -0.265 1.00 94.50 93 ASP A N 1
ATOM 760 C CA . ASP A 1 93 ? 3.566 2.025 -0.077 1.00 94.50 93 ASP A CA 1
ATOM 761 C C . ASP A 1 93 ? 4.045 2.676 -1.392 1.00 94.50 93 ASP A C 1
ATOM 763 O O . ASP A 1 93 ? 3.833 3.867 -1.611 1.00 94.50 93 ASP A O 1
ATOM 767 N N . PHE A 1 94 ? 4.595 1.890 -2.313 1.00 95.75 94 PHE A N 1
ATOM 768 C CA . PHE A 1 94 ? 5.120 2.331 -3.600 1.00 95.75 94 PHE A CA 1
ATOM 769 C C . PHE A 1 94 ? 4.053 2.894 -4.545 1.00 95.75 94 PHE A C 1
ATOM 771 O O . PHE A 1 94 ? 4.312 3.825 -5.312 1.00 95.75 94 PHE A O 1
ATOM 778 N N . CYS A 1 95 ? 2.842 2.349 -4.469 1.00 96.00 95 CYS A N 1
ATOM 779 C CA . CYS A 1 95 ? 1.694 2.760 -5.273 1.00 96.00 95 CYS A CA 1
ATOM 780 C C . CYS A 1 95 ? 0.842 3.811 -4.567 1.00 96.00 95 CYS A C 1
ATOM 782 O O . CYS A 1 95 ? 0.201 4.612 -5.234 1.00 96.00 95 CYS A O 1
ATOM 784 N N . SER A 1 96 ? 0.817 3.798 -3.235 1.00 96.75 96 SER A N 1
ATOM 785 C CA . SER A 1 96 ? -0.047 4.640 -2.406 1.00 96.75 96 SER A CA 1
ATOM 786 C C . SER A 1 96 ? 0.633 5.930 -1.942 1.00 96.75 96 SER A C 1
ATOM 788 O O . SER A 1 96 ? -0.056 6.875 -1.562 1.00 96.75 96 SER A O 1
ATOM 790 N N . LEU A 1 97 ? 1.967 6.006 -1.990 1.00 95.81 97 LEU A N 1
ATOM 791 C CA . LEU A 1 97 ? 2.741 7.198 -1.643 1.00 95.81 97 LEU A CA 1
ATOM 792 C C . LEU A 1 97 ? 3.545 7.717 -2.841 1.00 95.81 97 LEU A C 1
ATOM 794 O O . LEU A 1 97 ? 4.128 6.915 -3.567 1.00 95.81 97 LEU A O 1
ATOM 798 N N . PRO A 1 98 ? 3.658 9.043 -3.031 1.00 96.56 98 PRO A N 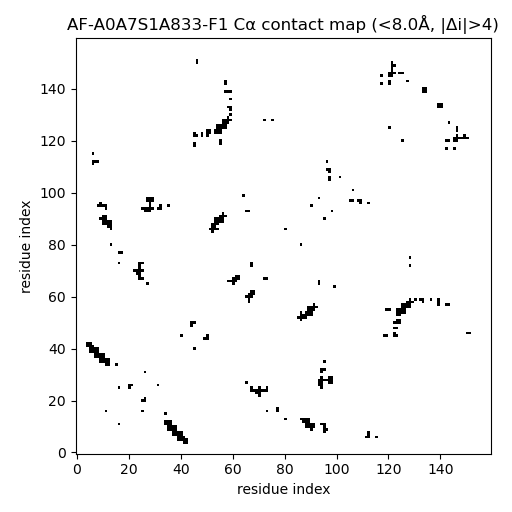1
ATOM 799 C CA . PRO A 1 98 ? 4.489 9.622 -4.081 1.00 96.56 98 PRO A CA 1
ATOM 800 C C . PRO A 1 98 ? 5.958 9.187 -3.998 1.00 96.56 98 PRO A C 1
ATOM 802 O O . PRO A 1 98 ? 6.566 9.267 -2.931 1.00 96.56 98 PRO A O 1
ATOM 805 N N . GLN A 1 99 ? 6.538 8.797 -5.139 1.00 94.62 99 GLN A N 1
ATOM 806 C CA . GLN A 1 99 ? 7.893 8.237 -5.234 1.00 94.62 99 GLN A CA 1
ATOM 807 C C . GLN A 1 99 ? 8.862 9.153 -5.987 1.00 94.62 99 GLN A C 1
ATOM 809 O O . GLN A 1 99 ? 8.492 9.758 -6.989 1.00 94.62 99 GLN A O 1
ATOM 814 N N . GLY A 1 100 ? 10.121 9.228 -5.549 1.00 92.69 100 GLY A N 1
ATOM 815 C CA . GLY A 1 100 ? 11.164 9.994 -6.244 1.00 92.69 100 GLY A CA 1
ATOM 816 C C . GLY A 1 100 ? 10.864 11.497 -6.344 1.00 92.69 100 GLY A C 1
ATOM 817 O O . GLY A 1 100 ? 10.608 12.154 -5.325 1.00 92.69 100 GLY A O 1
ATOM 818 N N . GLU A 1 101 ? 10.928 12.039 -7.567 1.00 94.00 101 GLU A N 1
ATOM 819 C CA . GLU A 1 101 ? 10.577 13.433 -7.859 1.00 94.00 101 GLU A CA 1
ATOM 820 C C . GLU A 1 101 ? 9.090 13.687 -7.597 1.00 94.00 101 GLU A C 1
ATOM 822 O O . GLU A 1 101 ? 8.208 13.010 -8.130 1.00 94.00 101 GLU A O 1
ATOM 827 N N . ARG A 1 102 ? 8.821 14.680 -6.747 1.00 95.50 102 ARG A N 1
ATOM 828 C CA . ARG A 1 102 ? 7.488 15.012 -6.248 1.00 95.50 102 ARG A CA 1
ATOM 829 C C . ARG A 1 102 ? 7.197 16.477 -6.509 1.00 95.50 102 ARG A C 1
ATOM 831 O O . ARG A 1 102 ? 8.031 17.337 -6.225 1.00 95.50 102 ARG A O 1
ATOM 838 N N . ASN A 1 103 ? 5.995 16.774 -6.992 1.00 96.06 103 ASN A N 1
ATOM 839 C CA . ASN A 1 103 ? 5.517 18.156 -7.004 1.00 96.06 103 ASN A CA 1
ATOM 840 C C . ASN A 1 103 ? 5.175 18.635 -5.575 1.00 96.06 103 ASN A C 1
ATOM 842 O O . ASN A 1 103 ? 5.276 17.881 -4.600 1.00 96.06 103 ASN A O 1
ATOM 846 N N . LEU A 1 104 ? 4.781 19.904 -5.429 1.00 96.81 104 LEU A N 1
ATOM 847 C CA . LEU A 1 104 ? 4.486 20.488 -4.116 1.00 96.81 104 LEU A CA 1
ATOM 848 C C . LEU A 1 104 ? 3.357 19.742 -3.385 1.00 96.81 104 LEU A C 1
ATOM 850 O O . LEU A 1 104 ? 3.505 19.424 -2.208 1.00 96.81 104 LEU A O 1
ATOM 854 N N . ALA A 1 105 ? 2.268 19.411 -4.083 1.00 94.25 105 ALA A N 1
ATOM 855 C CA . ALA A 1 105 ? 1.134 18.698 -3.496 1.00 94.25 105 ALA A CA 1
ATOM 856 C C . ALA A 1 105 ? 1.516 17.268 -3.079 1.00 94.25 105 ALA A C 1
ATOM 858 O O . ALA A 1 105 ? 1.205 16.841 -1.970 1.00 94.25 105 ALA A O 1
ATOM 859 N N . GLU A 1 106 ? 2.261 16.558 -3.927 1.00 96.12 106 GLU A N 1
ATOM 860 C CA . GLU A 1 106 ? 2.793 15.222 -3.637 1.00 96.12 106 GLU A CA 1
ATOM 861 C C . GLU A 1 106 ? 3.752 15.241 -2.438 1.00 96.12 106 GLU A C 1
ATOM 863 O O . GLU A 1 106 ? 3.714 14.354 -1.588 1.00 96.12 106 GLU A O 1
ATOM 868 N N . THR A 1 107 ? 4.583 16.275 -2.318 1.00 96.44 107 THR A N 1
ATOM 869 C CA . THR A 1 107 ? 5.493 16.443 -1.178 1.00 96.44 107 THR A CA 1
ATOM 870 C C . THR A 1 107 ? 4.720 16.666 0.119 1.00 96.44 107 THR A C 1
ATOM 872 O O . THR A 1 107 ? 4.994 16.001 1.120 1.00 96.44 107 THR A O 1
ATOM 875 N N . THR A 1 108 ? 3.724 17.556 0.106 1.00 94.50 108 THR A N 1
ATOM 876 C CA . THR A 1 108 ? 2.850 17.799 1.260 1.00 94.50 108 THR A CA 1
ATOM 877 C C . THR A 1 108 ? 2.117 16.528 1.675 1.00 94.50 108 THR A C 1
ATOM 879 O O . THR A 1 108 ? 2.132 16.180 2.857 1.00 94.50 108 THR A O 1
ATOM 882 N N . TYR A 1 109 ? 1.538 15.809 0.710 1.00 93.81 109 TYR A N 1
ATOM 883 C CA . TYR A 1 109 ? 0.845 14.550 0.959 1.00 93.81 109 TYR A CA 1
ATOM 884 C C . TYR A 1 109 ? 1.779 13.496 1.562 1.00 93.81 109 TYR A C 1
ATOM 886 O O . TYR A 1 109 ? 1.478 12.940 2.614 1.00 93.81 109 TYR A O 1
ATOM 894 N N . PHE A 1 110 ? 2.952 13.280 0.963 1.00 94.56 110 PHE A N 1
ATOM 895 C CA . PHE A 1 110 ? 3.934 12.308 1.440 1.00 94.56 110 PHE A CA 1
ATOM 896 C C . PHE A 1 110 ? 4.335 12.560 2.902 1.00 94.56 110 PHE A C 1
ATOM 898 O O . PHE A 1 110 ? 4.340 11.645 3.724 1.00 94.56 110 PHE A O 1
ATOM 905 N N . HIS A 1 111 ? 4.623 13.815 3.262 1.00 92.69 111 HIS A N 1
ATOM 906 C CA . HIS A 1 111 ? 4.992 14.163 4.636 1.00 92.69 111 HIS A CA 1
ATOM 907 C C . HIS A 1 111 ? 3.836 14.053 5.630 1.00 92.69 111 HIS A C 1
ATOM 909 O O . HIS A 1 111 ? 4.081 13.761 6.803 1.00 92.69 111 HIS A O 1
ATOM 915 N N . ALA A 1 112 ? 2.601 14.308 5.198 1.00 89.81 112 ALA A N 1
ATOM 916 C CA . ALA A 1 112 ? 1.432 14.033 6.020 1.00 89.81 112 ALA A CA 1
ATOM 917 C C . ALA A 1 112 ? 1.298 12.521 6.238 1.00 89.81 112 ALA A C 1
ATOM 919 O O . ALA A 1 112 ? 1.245 12.081 7.382 1.00 89.81 112 ALA A O 1
ATOM 920 N N . ALA A 1 113 ? 1.373 11.734 5.165 1.00 90.00 113 ALA A N 1
ATOM 921 C CA . ALA A 1 113 ? 1.161 10.297 5.191 1.00 90.00 113 ALA A CA 1
ATOM 922 C C . ALA A 1 113 ? 2.150 9.529 6.073 1.00 90.00 113 ALA A C 1
ATOM 924 O O . ALA A 1 113 ? 1.748 8.669 6.859 1.00 90.00 113 ALA A O 1
ATOM 925 N N . LEU A 1 114 ? 3.434 9.900 6.037 1.00 89.25 114 LEU A N 1
ATOM 926 C CA . LEU A 1 114 ? 4.462 9.279 6.878 1.00 89.25 114 LEU A CA 1
ATOM 927 C C . LEU A 1 114 ? 4.195 9.398 8.386 1.00 89.25 114 LEU A C 1
ATOM 929 O O . LEU A 1 114 ? 4.705 8.591 9.159 1.00 89.25 114 LEU A O 1
ATOM 933 N N . LYS A 1 115 ? 3.403 10.381 8.830 1.00 86.44 115 LYS A N 1
ATOM 934 C CA . LYS A 1 115 ? 3.072 10.537 10.256 1.00 86.44 115 LYS A CA 1
ATOM 935 C C . LYS A 1 115 ? 2.051 9.512 10.745 1.00 86.44 115 LYS A C 1
ATOM 937 O O . LYS A 1 115 ? 1.980 9.276 11.947 1.00 86.44 115 LYS A O 1
ATOM 942 N N . PHE A 1 116 ? 1.277 8.921 9.837 1.00 82.56 116 PHE A N 1
ATOM 943 C CA . PHE A 1 116 ? 0.145 8.057 10.176 1.00 82.56 116 PHE A CA 1
ATOM 944 C C . PHE A 1 116 ? 0.271 6.638 9.629 1.00 82.56 116 PHE A C 1
ATOM 946 O O . PHE A 1 116 ? -0.440 5.763 10.108 1.00 82.56 116 PHE A O 1
ATOM 953 N N . VAL A 1 117 ? 1.169 6.380 8.673 1.00 88.31 117 VAL A N 1
ATOM 954 C CA . VAL A 1 117 ? 1.324 5.059 8.037 1.00 88.31 117 VAL A CA 1
ATOM 955 C C . VAL A 1 117 ? 1.481 3.913 9.048 1.00 88.31 117 VAL A C 1
ATOM 957 O O . VAL A 1 117 ? 0.907 2.845 8.868 1.00 88.31 117 VAL A O 1
ATOM 960 N N . ASN A 1 118 ? 2.151 4.156 10.177 1.00 88.94 118 ASN A N 1
ATOM 961 C CA . ASN A 1 118 ? 2.297 3.168 11.252 1.00 88.94 118 ASN A CA 1
ATOM 962 C C . ASN A 1 118 ? 0.946 2.729 11.847 1.00 88.94 118 ASN A C 1
ATOM 964 O O . ASN A 1 118 ? 0.796 1.583 12.257 1.00 88.94 118 ASN A O 1
ATOM 968 N N . LEU A 1 119 ? -0.051 3.618 11.880 1.00 85.44 119 LEU A N 1
ATOM 969 C CA . LEU A 1 119 ? -1.390 3.282 12.361 1.00 85.44 119 LEU A CA 1
ATOM 970 C C . LEU A 1 119 ? -2.126 2.347 11.397 1.00 85.44 119 LEU A C 1
ATOM 972 O O . LEU A 1 119 ? -2.928 1.539 11.856 1.00 85.44 119 LEU A O 1
ATOM 976 N N . LEU A 1 120 ? -1.827 2.405 10.093 1.00 88.19 120 LEU A N 1
ATOM 977 C CA . LEU A 1 120 ? -2.386 1.463 9.120 1.00 88.19 120 LEU A CA 1
ATOM 978 C C . LEU A 1 120 ? -1.929 0.037 9.439 1.00 88.19 120 LEU A C 1
ATOM 980 O O . LEU A 1 120 ? -2.760 -0.859 9.540 1.00 88.19 120 LEU A O 1
ATOM 984 N N . TYR A 1 121 ? -0.635 -0.160 9.704 1.00 90.94 121 TYR A N 1
ATOM 985 C CA . TYR A 1 121 ? -0.097 -1.471 10.087 1.00 90.94 121 TYR A CA 1
ATOM 986 C C . TYR A 1 121 ? -0.600 -1.979 11.443 1.00 90.94 121 TYR A C 1
ATOM 988 O O . TYR A 1 121 ? -0.607 -3.181 11.676 1.00 90.94 121 TYR A O 1
ATOM 996 N N . LEU A 1 122 ? -1.005 -1.083 12.342 1.00 87.12 122 LEU A N 1
ATOM 997 C CA . LEU A 1 122 ? -1.499 -1.442 13.672 1.00 87.12 122 LEU A CA 1
ATOM 998 C C . LEU A 1 122 ? -2.991 -1.826 13.681 1.00 87.12 122 LEU A C 1
ATOM 1000 O O . LEU A 1 122 ? -3.433 -2.519 14.596 1.00 87.12 122 LEU A O 1
ATOM 1004 N N . HIS A 1 123 ? -3.776 -1.361 12.705 1.00 83.12 123 HIS A N 1
ATOM 1005 C CA . HIS A 1 123 ? -5.243 -1.430 12.772 1.00 83.12 123 HIS A CA 1
ATOM 1006 C C . HIS A 1 123 ? -5.945 -1.987 11.531 1.00 83.12 123 HIS A C 1
ATOM 1008 O O . HIS A 1 123 ? -7.112 -2.361 11.633 1.00 83.12 123 HIS A O 1
ATOM 1014 N N . ALA A 1 124 ? -5.275 -2.065 10.383 1.00 88.75 124 ALA A N 1
ATOM 1015 C CA . ALA A 1 124 ? -5.790 -2.779 9.220 1.00 88.75 124 ALA A CA 1
ATOM 1016 C C . ALA A 1 124 ? -5.292 -4.231 9.206 1.00 88.75 124 ALA A C 1
ATOM 1018 O O . ALA A 1 124 ? -4.387 -4.617 9.951 1.00 88.75 124 ALA A O 1
ATOM 1019 N N . HIS A 1 125 ? -5.853 -5.048 8.317 1.00 92.75 125 HIS A N 1
ATOM 1020 C CA . HIS A 1 125 ? -5.274 -6.354 8.032 1.00 92.75 125 HIS A CA 1
ATOM 1021 C C . HIS A 1 125 ? -3.927 -6.181 7.328 1.00 92.75 125 HIS A C 1
ATOM 1023 O O . HIS A 1 125 ? -3.831 -5.443 6.351 1.00 92.75 125 HIS A O 1
ATOM 1029 N N . VAL A 1 126 ? -2.889 -6.881 7.793 1.00 95.00 126 VAL A N 1
ATOM 1030 C CA . VAL A 1 126 ? -1.551 -6.793 7.195 1.00 95.00 126 VAL A CA 1
ATOM 1031 C C . VAL A 1 126 ? -1.210 -8.080 6.454 1.00 95.00 126 VAL A C 1
ATOM 1033 O O . VAL A 1 126 ? -1.177 -9.162 7.042 1.00 95.00 126 VAL A O 1
ATOM 1036 N N . LEU A 1 127 ? -0.927 -7.959 5.157 1.00 96.88 127 LEU A N 1
ATOM 1037 C CA . LEU A 1 127 ? -0.340 -9.023 4.348 1.00 96.88 127 LEU A CA 1
ATOM 1038 C C . LEU A 1 127 ? 1.181 -8.877 4.366 1.00 96.88 127 LEU A C 1
ATOM 1040 O O . LEU A 1 127 ? 1.726 -7.921 3.820 1.00 96.88 127 LEU A O 1
ATOM 1044 N N . ILE A 1 128 ? 1.864 -9.846 4.969 1.00 96.12 128 ILE A N 1
ATOM 1045 C CA . ILE A 1 128 ? 3.327 -9.895 5.009 1.00 96.12 128 ILE A CA 1
ATOM 1046 C C . ILE A 1 128 ? 3.839 -10.724 3.829 1.00 96.12 128 ILE A C 1
ATOM 1048 O O . ILE A 1 128 ? 3.629 -11.939 3.774 1.00 96.12 128 ILE A O 1
ATOM 1052 N N . LEU A 1 129 ? 4.551 -10.081 2.902 1.00 95.00 129 LEU A N 1
ATOM 1053 C CA . LEU A 1 129 ? 5.256 -10.757 1.811 1.00 95.00 129 LEU A CA 1
ATOM 1054 C C . LEU A 1 129 ? 6.642 -11.202 2.293 1.00 95.00 129 LEU A C 1
ATOM 1056 O O . LEU A 1 129 ? 7.649 -10.520 2.100 1.00 95.00 129 LEU A O 1
ATOM 1060 N N . LEU A 1 130 ? 6.673 -12.344 2.980 1.00 91.50 130 LEU A N 1
ATOM 1061 C CA . LEU A 1 130 ? 7.877 -12.874 3.614 1.00 91.50 130 LEU A CA 1
ATOM 1062 C C . LEU A 1 130 ? 8.855 -13.467 2.581 1.00 91.50 130 LEU A C 1
ATOM 1064 O O . LEU A 1 130 ? 8.547 -14.463 1.930 1.00 91.50 130 LEU A O 1
ATOM 1068 N N . ASP A 1 131 ? 10.063 -12.902 2.495 1.00 89.56 131 ASP A N 1
ATOM 1069 C CA . ASP A 1 131 ? 11.204 -13.457 1.752 1.00 89.56 131 ASP A CA 1
ATOM 1070 C C . ASP A 1 131 ? 12.390 -13.786 2.691 1.00 89.56 131 ASP A C 1
ATOM 1072 O O . ASP A 1 131 ? 12.410 -13.416 3.868 1.00 89.56 131 ASP A O 1
ATOM 1076 N N . ALA A 1 132 ? 13.420 -14.472 2.179 1.00 87.88 132 ALA A N 1
ATOM 1077 C CA . ALA A 1 132 ? 14.590 -14.877 2.973 1.00 87.88 132 ALA A CA 1
ATOM 1078 C C . ALA A 1 132 ? 15.385 -13.700 3.588 1.00 87.88 132 ALA A C 1
ATOM 1080 O O . ALA A 1 132 ? 16.137 -13.888 4.547 1.00 87.88 132 ALA A O 1
ATOM 1081 N N . LYS A 1 133 ? 15.243 -12.490 3.035 1.00 88.19 133 LYS A N 1
ATOM 1082 C CA . LYS A 1 133 ? 15.922 -11.255 3.456 1.00 88.19 133 LYS A CA 1
ATOM 1083 C C . LYS A 1 133 ? 14.970 -10.249 4.109 1.00 88.19 133 LYS A C 1
ATOM 1085 O O . LYS A 1 133 ? 15.386 -9.141 4.435 1.00 88.19 133 LYS A O 1
ATOM 1090 N N . TYR A 1 134 ? 13.717 -10.611 4.344 1.00 90.38 134 TYR A N 1
ATOM 1091 C CA . TYR A 1 134 ? 12.707 -9.716 4.890 1.00 90.38 134 TYR A CA 1
ATOM 1092 C C . TYR A 1 134 ? 13.135 -9.191 6.265 1.00 90.38 134 TYR A C 1
ATOM 1094 O O . TYR A 1 134 ? 13.154 -7.989 6.518 1.00 90.38 134 TYR A O 1
ATOM 1102 N N . GLN A 1 135 ? 13.647 -10.094 7.105 1.00 87.88 135 GLN A N 1
ATOM 1103 C CA . GLN A 1 135 ? 14.187 -9.784 8.430 1.00 87.88 135 GLN A CA 1
ATOM 1104 C C . GLN A 1 135 ? 15.440 -8.891 8.426 1.00 87.88 135 GLN A C 1
ATOM 1106 O O . GLN A 1 135 ? 15.834 -8.394 9.475 1.00 87.88 135 GLN A O 1
ATOM 1111 N N . THR A 1 136 ? 16.093 -8.664 7.279 1.00 89.75 136 THR A N 1
ATOM 1112 C CA . THR A 1 136 ? 17.275 -7.785 7.216 1.00 89.75 136 THR A CA 1
ATOM 1113 C C . THR A 1 136 ? 16.902 -6.310 7.066 1.00 89.75 136 THR A C 1
ATOM 1115 O O . THR A 1 136 ? 17.785 -5.461 6.958 1.00 89.75 136 THR A O 1
ATOM 1118 N N . ARG A 1 137 ? 15.607 -5.982 6.981 1.00 89.50 137 ARG A N 1
ATOM 1119 C CA . ARG A 1 137 ? 15.109 -4.612 6.850 1.00 89.50 137 ARG A CA 1
ATOM 1120 C C . ARG A 1 137 ? 14.395 -4.195 8.127 1.00 89.50 137 ARG A C 1
ATOM 1122 O O . ARG A 1 137 ? 13.423 -4.822 8.532 1.00 89.50 137 ARG A O 1
ATOM 1129 N N . PHE A 1 138 ? 14.849 -3.089 8.714 1.00 91.88 138 PHE A N 1
ATOM 1130 C CA . PHE A 1 138 ? 14.253 -2.534 9.929 1.00 91.88 138 PHE A CA 1
ATOM 1131 C C . PHE A 1 138 ? 12.743 -2.293 9.784 1.00 91.88 138 PHE A C 1
ATOM 1133 O O . PHE A 1 138 ? 11.977 -2.745 10.628 1.00 91.88 138 PHE A O 1
ATOM 1140 N N . TRP A 1 139 ? 12.318 -1.640 8.695 1.00 91.94 139 TRP A N 1
ATOM 1141 C CA . TRP A 1 139 ? 10.908 -1.309 8.472 1.00 91.94 139 TRP A CA 1
ATOM 1142 C C . TRP A 1 139 ? 10.015 -2.548 8.416 1.00 91.94 139 TRP A C 1
ATOM 1144 O O . TRP A 1 139 ? 9.039 -2.601 9.148 1.00 91.94 139 TRP A O 1
ATOM 1154 N N . CYS A 1 140 ? 10.412 -3.592 7.688 1.00 92.81 140 CYS A N 1
ATOM 1155 C CA . CYS A 1 140 ? 9.660 -4.847 7.616 1.00 92.81 140 CYS A CA 1
ATOM 1156 C C . CYS A 1 140 ? 9.450 -5.493 9.002 1.00 92.81 140 CYS A C 1
ATOM 1158 O O . CYS A 1 140 ? 8.370 -6.000 9.311 1.00 92.81 140 CYS A O 1
ATOM 1160 N N . LEU A 1 141 ? 10.471 -5.458 9.869 1.00 93.19 141 LEU A N 1
ATOM 1161 C CA . LEU A 1 141 ? 10.354 -5.953 11.245 1.00 93.19 141 LEU A CA 1
ATOM 1162 C C . LEU A 1 141 ? 9.428 -5.077 12.094 1.00 93.19 141 LEU A C 1
ATOM 1164 O O . LEU A 1 141 ? 8.631 -5.605 12.865 1.00 93.19 141 LEU A O 1
ATOM 1168 N N . TYR A 1 142 ? 9.519 -3.756 11.948 1.00 93.12 142 TYR A N 1
ATOM 1169 C CA . TYR A 1 142 ? 8.674 -2.816 12.679 1.00 93.12 142 TYR A CA 1
ATOM 1170 C C . TYR A 1 142 ? 7.200 -2.918 12.261 1.00 93.12 142 TYR A C 1
ATOM 1172 O O . TYR A 1 142 ? 6.323 -2.970 13.116 1.00 93.12 142 TYR A O 1
ATOM 1180 N N . GLU A 1 143 ? 6.925 -3.039 10.965 1.00 93.12 143 GLU A N 1
ATOM 1181 C CA . GLU A 1 143 ? 5.583 -3.257 10.415 1.00 93.12 143 GLU A CA 1
ATOM 1182 C C . GLU A 1 143 ? 4.990 -4.583 10.900 1.00 93.12 143 GLU A C 1
ATOM 1184 O O . GLU A 1 143 ? 3.850 -4.623 11.356 1.00 93.12 143 GLU A O 1
ATOM 1189 N N . THR A 1 144 ? 5.791 -5.655 10.894 1.00 92.44 144 THR A N 1
ATOM 1190 C CA . THR A 1 144 ? 5.389 -6.960 11.445 1.00 92.44 144 THR A CA 1
ATOM 1191 C C . THR A 1 144 ? 5.088 -6.861 12.936 1.00 92.44 144 THR A C 1
ATOM 1193 O O . THR A 1 144 ? 4.093 -7.411 13.399 1.00 92.44 144 THR A O 1
ATOM 1196 N N . PHE A 1 145 ? 5.922 -6.139 13.690 1.00 92.94 145 PHE A N 1
ATOM 1197 C CA . PHE A 1 145 ? 5.669 -5.873 15.099 1.00 92.94 145 PHE A CA 1
ATOM 1198 C C . PHE A 1 145 ? 4.326 -5.159 15.275 1.00 92.94 145 PHE A C 1
ATOM 1200 O O . PHE A 1 145 ? 3.498 -5.637 16.039 1.00 92.94 145 PHE A O 1
ATOM 1207 N N . LEU A 1 146 ? 4.055 -4.076 14.545 1.00 91.44 146 LEU A N 1
ATOM 1208 C CA . LEU A 1 146 ? 2.775 -3.366 14.638 1.00 91.44 146 LEU A CA 1
ATOM 1209 C C . LEU A 1 146 ? 1.584 -4.279 14.307 1.00 91.44 146 LEU A C 1
ATOM 1211 O O . LEU A 1 146 ? 0.628 -4.314 15.077 1.00 91.44 146 LEU A O 1
ATOM 1215 N N . ALA A 1 147 ? 1.692 -5.089 13.252 1.00 90.00 147 ALA A N 1
ATOM 1216 C CA . ALA A 1 147 ? 0.648 -6.012 12.804 1.00 90.00 147 ALA A CA 1
ATOM 1217 C C . ALA A 1 147 ? 0.254 -7.075 13.844 1.00 90.00 147 ALA A C 1
ATOM 1219 O O . ALA A 1 147 ? -0.874 -7.570 13.842 1.00 90.00 147 ALA A O 1
ATOM 1220 N N . THR A 1 148 ? 1.177 -7.464 14.730 1.00 87.19 148 THR A N 1
ATOM 1221 C CA . THR A 1 148 ? 0.913 -8.466 15.776 1.00 87.19 148 THR A CA 1
ATOM 1222 C C . THR A 1 148 ? 0.464 -7.857 17.102 1.00 87.19 148 THR A C 1
ATOM 1224 O O . THR A 1 148 ? 0.202 -8.597 18.050 1.00 87.19 148 THR A O 1
ATOM 1227 N N . HIS A 1 149 ? 0.395 -6.529 17.202 1.00 85.19 149 HIS A N 1
ATOM 1228 C CA . HIS A 1 149 ? -0.046 -5.836 18.407 1.00 85.19 149 HIS A CA 1
ATOM 1229 C C . HIS A 1 149 ? -1.450 -5.275 18.218 1.00 85.19 149 HIS A C 1
ATOM 1231 O O . HIS A 1 149 ? -1.868 -4.910 17.128 1.00 85.19 149 HIS A O 1
ATOM 1237 N N . LYS A 1 150 ? -2.195 -5.199 19.320 1.00 72.06 150 LYS A N 1
ATOM 1238 C CA . LYS A 1 150 ? -3.481 -4.508 19.359 1.00 72.06 150 LYS A CA 1
ATOM 1239 C C . LYS A 1 150 ? -3.364 -3.342 20.314 1.00 72.06 150 LYS A C 1
ATOM 1241 O O . LYS A 1 150 ? -3.024 -3.530 21.481 1.00 72.06 150 LYS A O 1
ATOM 1246 N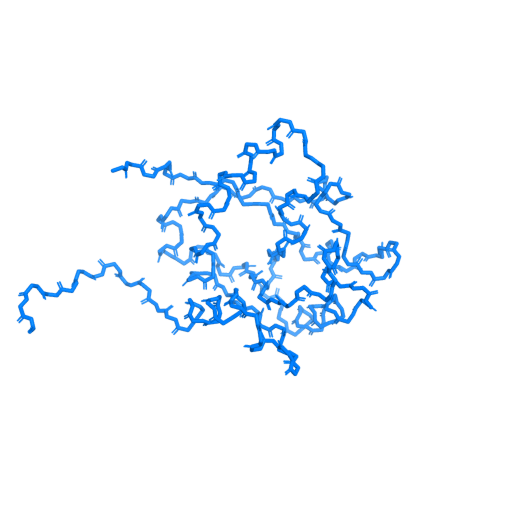 N . PHE A 1 151 ? -3.680 -2.151 19.829 1.00 68.56 151 PHE A N 1
ATOM 1247 C CA . PHE A 1 151 ? -3.855 -0.994 20.688 1.00 68.56 151 PHE A CA 1
ATOM 1248 C C . PHE A 1 151 ? -5.328 -0.886 21.078 1.00 68.56 151 PHE A C 1
ATOM 1250 O O . PHE A 1 151 ? -6.189 -0.644 20.238 1.00 68.56 151 PHE A O 1
ATOM 1257 N N . ASN A 1 152 ? -5.624 -1.105 22.358 1.00 66.25 152 ASN A N 1
ATOM 1258 C CA . ASN A 1 152 ? -6.983 -1.057 22.905 1.00 66.25 152 ASN A CA 1
ATOM 1259 C C . ASN A 1 152 ? -7.320 0.294 23.564 1.00 66.25 152 ASN A C 1
ATOM 1261 O O . ASN A 1 152 ? -8.361 0.411 24.203 1.00 66.25 152 ASN A O 1
ATOM 1265 N N . GLY A 1 153 ? -6.436 1.295 23.459 1.00 63.97 153 GLY A N 1
ATOM 1266 C CA . GLY A 1 153 ? -6.627 2.614 24.067 1.00 63.97 153 GLY A CA 1
ATOM 1267 C C . GLY A 1 153 ? -6.570 2.639 25.598 1.00 63.97 153 GLY A C 1
ATOM 1268 O O . GLY A 1 153 ? -6.760 3.703 26.185 1.00 63.97 153 GLY A O 1
ATOM 1269 N N . ALA A 1 154 ? -6.306 1.506 26.259 1.00 66.69 154 ALA A N 1
ATOM 1270 C CA . ALA A 1 154 ? -6.185 1.460 27.707 1.00 66.69 154 ALA A CA 1
ATOM 1271 C C . ALA A 1 154 ? -4.845 2.071 28.136 1.00 66.69 154 ALA A C 1
ATOM 1273 O O . ALA A 1 154 ? -3.784 1.693 27.637 1.00 66.69 154 ALA A O 1
ATOM 1274 N N . LEU A 1 155 ? -4.894 3.015 29.076 1.00 65.56 155 LEU A N 1
ATOM 1275 C CA . LEU A 1 155 ? -3.690 3.513 29.730 1.00 65.56 155 LEU A CA 1
ATOM 1276 C C . LEU A 1 155 ? -3.055 2.373 30.533 1.00 65.56 155 LEU A C 1
ATOM 1278 O O . LEU A 1 155 ? -3.760 1.603 31.190 1.00 65.56 155 LEU A O 1
ATOM 1282 N N . VAL A 1 156 ? -1.724 2.277 30.495 1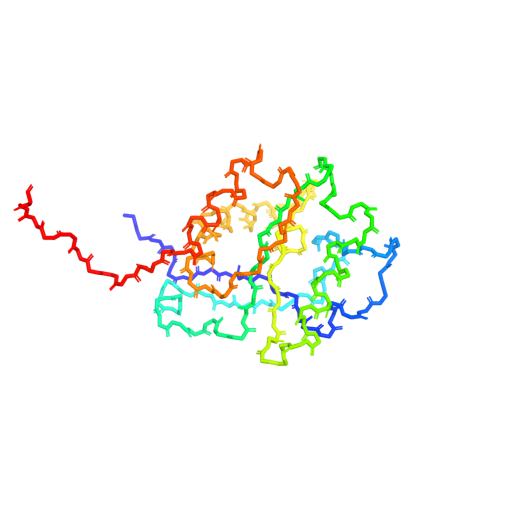.00 67.38 156 VAL A N 1
ATOM 1283 C CA . VAL A 1 156 ? -0.995 1.437 31.451 1.00 67.38 156 VAL A CA 1
ATOM 1284 C C . VAL A 1 156 ? -1.324 1.977 32.846 1.00 67.38 156 VAL A C 1
ATOM 1286 O O . VAL A 1 156 ? -1.180 3.185 33.051 1.00 67.38 156 VAL A O 1
ATOM 1289 N N . PRO A 1 157 ? -1.801 1.140 33.785 1.00 63.62 157 PRO A N 1
ATOM 1290 C CA . PRO A 1 157 ? -2.075 1.594 35.139 1.00 63.62 157 PRO A CA 1
ATOM 1291 C C . PRO A 1 157 ? -0.816 2.232 35.727 1.00 63.62 157 PRO A C 1
ATOM 1293 O O . PRO A 1 157 ? 0.263 1.641 35.664 1.00 63.62 157 PRO A O 1
ATOM 1296 N N . GLU A 1 158 ? -0.934 3.437 36.281 1.00 54.91 158 GLU A N 1
ATOM 1297 C CA . GLU A 1 158 ? 0.174 4.044 37.013 1.00 54.91 158 GLU A CA 1
ATOM 1298 C C . GLU A 1 158 ? 0.504 3.161 38.229 1.00 54.91 158 GLU A C 1
ATOM 1300 O O . GLU A 1 158 ? -0.305 3.045 39.150 1.00 54.91 158 GLU A O 1
ATOM 1305 N N . GLY A 1 159 ? 1.682 2.525 38.225 1.00 64.38 159 GLY A N 1
ATOM 1306 C CA . GLY A 1 159 ? 2.238 1.835 39.396 1.00 64.38 159 GLY A CA 1
ATOM 1307 C C . GLY A 1 159 ? 2.389 0.313 39.300 1.00 64.38 159 GLY A C 1
ATOM 1308 O O . GLY A 1 159 ? 1.937 -0.391 40.201 1.00 64.38 159 GLY A O 1
ATOM 1309 N N . SER A 1 160 ? 3.057 -0.193 38.258 1.00 45.41 160 SER A N 1
ATOM 1310 C CA . SER A 1 160 ? 3.682 -1.530 38.277 1.00 45.41 160 SER A CA 1
ATOM 1311 C C . SER A 1 160 ? 5.083 -1.488 38.876 1.00 45.41 160 SER A C 1
ATOM 1313 O O . SER A 1 160 ? 5.867 -0.644 38.379 1.00 45.41 160 SER A O 1
#

Foldseek 3Di:
DDQPQKAWWWWAFPVNLVDDDVQLADAFQVVCVVRTDIDIDGPVCLLVLVQAQEEEEQAAQPDPQGRCNPNVVSVVVNVVCVVPVSHGTYDDCRRGAHGDDDDPVSVVNNVSCVVCVLSCLQRHHYDYPDDPCLVVDPRSVSSVVSNPDHDNVDDDPPDD